Protein AF-A0A9D2SF29-F1 (afdb_monomer_lite)

Organism: NCBI:txid2838417

Sequence (124 aa):
MGKLKIRVALGVALGAALLVLAGLMDSLWDMGDFENLIFFLGIAALALGLLVFFGSRKRVWSGVAGHPENVTAQTAFAMQVAFEEERMLAKAGRRAAGYVNTGALPFLLAAVVCFAGFGVSLLL

Radius of gyration: 22.88 Å; chains: 1; bounding box: 39×28×66 Å

Secondary structure (DSSP, 8-state):
-HHHHHHHHHHHHHHHHHHHHHHHHHHHH--S-HHHHHHHHHHHHHHHHHHHHHHTS----------TT-HHHHHHHHHHHHHHHHHHHHHHHHHGGGS--TTSHHHHHHHHHHHHHHHHHTT-

pLDDT: mean 75.65, std 16.44, range [43.38, 94.56]

Structure (mmCIF, N/CA/C/O backbone):
data_AF-A0A9D2SF29-F1
#
_entry.id   AF-A0A9D2SF29-F1
#
loop_
_atom_site.group_PDB
_atom_site.id
_atom_site.type_symbol
_atom_site.label_atom_id
_atom_site.label_alt_id
_atom_site.label_comp_id
_atom_site.label_asym_id
_atom_site.label_entity_id
_atom_site.label_seq_id
_atom_site.pdbx_PDB_ins_code
_atom_site.Cartn_x
_atom_site.Cartn_y
_atom_site.Cartn_z
_atom_site.occupancy
_atom_site.B_iso_or_equiv
_atom_site.auth_seq_id
_atom_site.auth_comp_id
_atom_site.auth_asym_id
_atom_site.auth_atom_id
_atom_site.pdbx_PDB_model_num
ATOM 1 N N . MET A 1 1 ? -22.538 -3.397 0.190 1.00 54.47 1 MET A N 1
ATOM 2 C CA . MET A 1 1 ? -21.548 -3.945 -0.773 1.00 54.47 1 MET A CA 1
ATOM 3 C C . MET A 1 1 ? -20.795 -2.897 -1.611 1.00 54.47 1 MET A C 1
ATOM 5 O O . MET A 1 1 ? -19.643 -3.152 -1.931 1.00 54.47 1 MET A O 1
ATOM 9 N N . GLY A 1 2 ? -21.360 -1.725 -1.949 1.00 72.88 2 GLY A N 1
ATOM 10 C CA . GLY A 1 2 ? -20.696 -0.752 -2.848 1.00 72.88 2 GLY A CA 1
ATOM 11 C C . GLY A 1 2 ? -19.413 -0.083 -2.318 1.00 72.88 2 GLY A C 1
ATOM 12 O O . GLY A 1 2 ? -18.435 0.029 -3.047 1.00 72.88 2 GLY A O 1
ATOM 13 N N . LYS A 1 3 ? -19.365 0.295 -1.033 1.00 75.62 3 LYS A N 1
ATOM 14 C CA . LYS A 1 3 ? -18.221 1.035 -0.453 1.00 75.62 3 LYS A CA 1
ATOM 15 C C . LYS A 1 3 ? -16.906 0.242 -0.425 1.00 75.62 3 LYS A C 1
ATOM 17 O O . LYS A 1 3 ? -15.842 0.838 -0.532 1.00 75.62 3 LYS A O 1
ATOM 22 N N . LEU A 1 4 ? -16.974 -1.085 -0.292 1.00 79.12 4 LEU A N 1
ATOM 23 C CA . LEU A 1 4 ? -15.788 -1.946 -0.311 1.00 79.12 4 LEU A CA 1
ATOM 24 C C . LEU A 1 4 ? -15.191 -2.027 -1.722 1.00 79.12 4 LEU A C 1
ATOM 26 O O . LEU A 1 4 ? -13.997 -1.814 -1.880 1.00 79.12 4 LEU A O 1
ATOM 30 N N . LYS A 1 5 ? -16.033 -2.246 -2.743 1.00 84.50 5 LYS A N 1
ATOM 31 C CA . LYS A 1 5 ? -15.605 -2.302 -4.152 1.00 84.50 5 LYS A CA 1
ATOM 32 C C . LYS A 1 5 ? -14.895 -1.018 -4.586 1.00 84.50 5 LYS A C 1
ATOM 34 O O . LYS A 1 5 ? -13.845 -1.088 -5.207 1.00 84.50 5 LYS A O 1
ATOM 39 N N . ILE A 1 6 ? -15.428 0.139 -4.190 1.00 87.75 6 ILE A N 1
ATOM 40 C CA . ILE A 1 6 ? -14.817 1.445 -4.479 1.00 87.75 6 ILE A CA 1
ATOM 41 C C . ILE A 1 6 ? -13.433 1.561 -3.830 1.00 87.75 6 ILE A C 1
ATOM 43 O O . ILE A 1 6 ? -12.492 2.010 -4.469 1.00 87.75 6 ILE A O 1
ATOM 47 N N . ARG A 1 7 ? -13.276 1.121 -2.577 1.00 86.06 7 ARG A N 1
ATOM 48 C CA . ARG A 1 7 ? -11.982 1.174 -1.877 1.00 86.06 7 ARG A CA 1
ATOM 49 C C . ARG A 1 7 ? -10.947 0.226 -2.469 1.00 86.06 7 ARG A C 1
ATOM 51 O O . ARG A 1 7 ? -9.775 0.576 -2.506 1.00 86.06 7 ARG A O 1
ATOM 58 N N . VAL A 1 8 ? -11.385 -0.939 -2.944 1.00 87.56 8 VAL A N 1
ATOM 59 C CA . VAL A 1 8 ? -10.520 -1.867 -3.679 1.00 87.56 8 VAL A CA 1
ATOM 60 C C . VAL A 1 8 ? -10.069 -1.240 -4.996 1.00 87.56 8 VAL A C 1
ATOM 62 O O . VAL A 1 8 ? -8.874 -1.190 -5.254 1.00 87.56 8 VAL A O 1
ATOM 65 N N . ALA A 1 9 ? -10.999 -0.687 -5.781 1.00 90.06 9 ALA A N 1
ATOM 66 C CA . ALA A 1 9 ? -10.678 -0.013 -7.038 1.00 90.06 9 ALA A CA 1
ATOM 67 C C . ALA A 1 9 ? -9.716 1.168 -6.833 1.00 90.06 9 ALA A C 1
ATOM 69 O O . ALA A 1 9 ? -8.743 1.295 -7.567 1.00 90.06 9 ALA A O 1
ATOM 70 N N . LEU A 1 10 ? -9.940 1.982 -5.796 1.00 90.75 10 LEU A N 1
ATOM 71 C CA . LEU A 1 10 ? -9.035 3.072 -5.426 1.00 90.75 10 LEU A CA 1
ATOM 72 C C . LEU A 1 10 ? -7.646 2.563 -5.038 1.00 90.75 10 LEU A C 1
ATOM 74 O O . LEU A 1 10 ? -6.662 3.167 -5.438 1.00 90.75 10 LEU A O 1
ATOM 78 N N . GLY A 1 11 ? -7.552 1.463 -4.287 1.00 89.19 11 GLY A N 1
ATOM 79 C CA . GLY A 1 11 ? -6.261 0.886 -3.909 1.00 89.19 11 GLY A CA 1
ATOM 80 C C . GLY A 1 11 ? -5.466 0.372 -5.104 1.00 89.19 11 GLY A C 1
ATOM 81 O O . GLY A 1 11 ? -4.275 0.646 -5.212 1.00 89.19 11 GLY A O 1
ATOM 82 N N . VAL A 1 12 ? -6.138 -0.304 -6.038 1.00 91.19 12 VAL A N 1
ATOM 83 C CA . VAL A 1 12 ? -5.516 -0.770 -7.286 1.00 91.19 12 VAL A CA 1
ATOM 84 C C . VAL A 1 12 ? -5.089 0.409 -8.157 1.00 91.19 12 VAL A C 1
ATOM 86 O O . VAL A 1 12 ? -3.958 0.431 -8.630 1.00 91.19 12 VAL A O 1
ATOM 89 N N . ALA A 1 13 ? -5.954 1.413 -8.330 1.00 93.38 13 ALA A N 1
ATOM 90 C CA . ALA A 1 13 ? -5.632 2.609 -9.106 1.00 93.38 13 ALA A CA 1
ATOM 91 C C . ALA A 1 13 ? -4.451 3.383 -8.503 1.00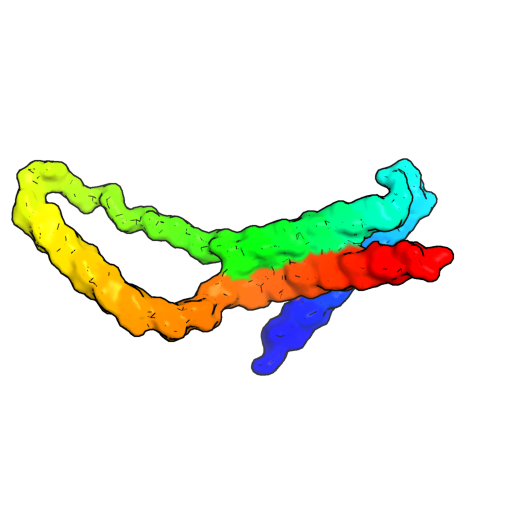 93.38 13 ALA A C 1
ATOM 93 O O . ALA A 1 13 ? -3.579 3.842 -9.235 1.00 93.38 13 ALA A O 1
ATOM 94 N N . LEU A 1 14 ? -4.393 3.489 -7.173 1.00 93.31 14 LEU A N 1
ATOM 95 C CA . LEU A 1 14 ? -3.292 4.141 -6.470 1.00 93.31 14 LEU A CA 1
ATOM 96 C C . LEU A 1 14 ? -1.987 3.352 -6.643 1.00 93.31 14 LEU A C 1
ATOM 98 O O . LEU A 1 14 ? -0.968 3.949 -6.966 1.00 93.31 14 LEU A O 1
ATOM 102 N N . GLY A 1 15 ? -2.019 2.022 -6.523 1.00 90.06 15 GLY A N 1
ATOM 103 C CA . GLY A 1 15 ? -0.857 1.171 -6.798 1.00 90.06 15 GLY A CA 1
ATOM 104 C C . GLY A 1 15 ? -0.357 1.272 -8.243 1.00 90.06 15 GLY A C 1
ATOM 105 O O . GLY A 1 15 ? 0.840 1.409 -8.475 1.00 90.06 15 GLY A O 1
ATOM 106 N N . ALA A 1 16 ? -1.267 1.284 -9.220 1.00 92.69 16 ALA A N 1
ATOM 107 C CA . ALA A 1 16 ? -0.917 1.481 -10.627 1.00 92.69 16 ALA A CA 1
ATOM 108 C C . ALA A 1 16 ? -0.290 2.862 -10.874 1.00 92.69 16 ALA A C 1
ATOM 110 O O . ALA A 1 16 ? 0.697 2.972 -11.595 1.00 92.69 16 ALA A O 1
ATOM 111 N N . ALA A 1 17 ? -0.819 3.911 -10.239 1.00 94.38 17 ALA A N 1
ATOM 112 C CA . ALA A 1 17 ? -0.239 5.247 -10.321 1.00 94.38 17 ALA A CA 1
ATOM 113 C C . ALA A 1 17 ? 1.182 5.296 -9.735 1.00 94.38 17 ALA A C 1
ATOM 115 O O . ALA A 1 17 ? 2.046 5.944 -10.316 1.00 94.38 17 ALA A O 1
ATOM 116 N N . LEU A 1 18 ? 1.446 4.584 -8.633 1.00 91.94 18 LEU A N 1
ATOM 117 C CA . LEU A 1 18 ? 2.788 4.482 -8.045 1.00 91.94 18 LEU A CA 1
ATOM 118 C C . LEU A 1 18 ? 3.774 3.757 -8.973 1.00 91.94 18 LEU A C 1
ATOM 120 O O . LEU A 1 18 ? 4.914 4.195 -9.090 1.00 91.94 18 LEU A O 1
ATOM 124 N N . LEU A 1 19 ? 3.334 2.707 -9.675 1.00 91.69 19 LEU A N 1
ATOM 125 C CA . LEU A 1 19 ? 4.150 2.019 -10.684 1.00 91.69 19 LEU A CA 1
ATOM 126 C C . LEU A 1 19 ? 4.513 2.940 -11.851 1.00 91.69 19 LEU A C 1
ATOM 128 O O . LEU A 1 19 ? 5.676 3.021 -12.236 1.00 91.69 19 LEU A O 1
ATOM 132 N N . VAL A 1 20 ? 3.530 3.671 -12.383 1.00 92.12 20 VAL A N 1
ATOM 133 C CA . VAL A 1 20 ? 3.766 4.652 -13.451 1.00 92.12 20 VAL A CA 1
ATOM 134 C C . VAL A 1 20 ? 4.720 5.742 -12.972 1.00 92.12 20 VAL A C 1
ATOM 136 O O . VAL A 1 20 ? 5.638 6.110 -13.695 1.00 92.12 20 VAL A O 1
ATOM 139 N N . LEU A 1 21 ? 4.540 6.233 -11.746 1.00 90.75 21 LEU A N 1
ATOM 140 C CA . LEU A 1 21 ? 5.393 7.268 -11.174 1.00 90.75 21 LEU A CA 1
ATOM 141 C C . LEU A 1 21 ? 6.838 6.784 -11.002 1.00 90.75 21 LEU A C 1
ATOM 143 O O . LEU A 1 21 ? 7.748 7.506 -11.388 1.00 90.75 21 LEU A O 1
ATOM 147 N N . ALA A 1 22 ? 7.052 5.560 -10.512 1.00 89.00 22 ALA A N 1
ATOM 148 C CA . ALA A 1 22 ? 8.387 4.966 -10.428 1.00 89.00 22 ALA A CA 1
ATOM 149 C C . ALA A 1 22 ? 9.044 4.842 -11.814 1.00 89.00 22 ALA A C 1
ATOM 151 O O . ALA A 1 22 ? 10.195 5.232 -11.975 1.00 89.00 22 ALA A O 1
ATOM 152 N N . GLY A 1 23 ? 8.299 4.397 -12.833 1.00 87.25 23 GLY A N 1
ATOM 153 C CA . GLY A 1 23 ? 8.807 4.311 -14.208 1.00 87.25 23 GLY A CA 1
ATOM 154 C C . GLY A 1 23 ? 9.129 5.675 -14.824 1.00 87.25 23 GLY A C 1
ATOM 155 O O . GLY A 1 23 ? 10.099 5.819 -15.564 1.00 87.25 23 GLY A O 1
ATOM 156 N N . LEU A 1 24 ? 8.350 6.709 -14.500 1.00 89.56 24 LEU A N 1
ATOM 157 C CA . LEU A 1 24 ? 8.640 8.081 -14.926 1.00 89.56 24 LEU A CA 1
ATOM 158 C C . LEU A 1 24 ? 9.867 8.654 -14.206 1.00 89.56 24 LEU A C 1
ATOM 160 O O . LEU A 1 24 ? 10.654 9.357 -14.827 1.00 89.56 24 LEU A O 1
ATOM 164 N N . MET A 1 25 ? 10.040 8.362 -12.917 1.00 87.75 25 MET A N 1
ATOM 165 C CA . MET A 1 25 ? 11.193 8.823 -12.136 1.00 87.75 25 MET A CA 1
ATOM 166 C C . MET A 1 25 ? 12.505 8.173 -12.583 1.00 87.75 25 MET A C 1
ATOM 168 O O . MET A 1 25 ? 13.526 8.856 -12.625 1.00 87.75 25 MET A O 1
ATOM 172 N N . ASP A 1 26 ? 12.450 6.898 -12.961 1.00 87.44 26 ASP A N 1
ATOM 173 C CA . ASP A 1 26 ? 13.555 6.160 -13.574 1.00 87.44 26 ASP A CA 1
ATOM 174 C C . ASP A 1 26 ? 13.899 6.741 -14.962 1.00 87.44 26 ASP A C 1
ATOM 176 O O . ASP A 1 26 ? 15.022 7.169 -15.207 1.00 87.44 26 ASP A O 1
ATOM 180 N N . SER A 1 27 ? 12.906 6.884 -15.849 1.00 83.56 27 SER A N 1
ATOM 181 C CA . SER A 1 27 ? 13.152 7.265 -17.253 1.00 83.56 27 SER A CA 1
ATOM 182 C C . SER A 1 27 ? 13.386 8.758 -17.522 1.00 83.56 27 SER A C 1
ATOM 184 O O . SER A 1 27 ? 14.143 9.097 -18.431 1.00 83.56 27 SER A O 1
ATOM 186 N N . LEU A 1 28 ? 12.718 9.667 -16.801 1.00 82.62 28 LEU A N 1
ATOM 187 C CA . LEU A 1 28 ? 12.766 11.113 -17.082 1.00 82.62 28 LEU A CA 1
ATOM 188 C C . LEU A 1 28 ? 13.663 11.890 -16.122 1.00 82.62 28 LEU A C 1
ATOM 190 O O . LEU A 1 28 ? 14.136 12.970 -16.480 1.00 82.62 28 LEU A O 1
ATOM 194 N N . TRP A 1 29 ? 13.846 11.388 -14.902 1.00 78.75 29 TRP A N 1
ATOM 195 C CA . TRP A 1 29 ? 14.528 12.124 -13.838 1.00 78.75 29 TRP A CA 1
ATOM 196 C C . TRP A 1 29 ? 15.807 11.464 -13.329 1.00 78.75 29 TRP A C 1
ATOM 198 O O . TRP A 1 29 ? 16.474 12.090 -12.506 1.00 78.75 29 TRP A O 1
ATOM 208 N N . ASP A 1 30 ? 16.161 10.269 -13.822 1.00 80.00 30 ASP A N 1
ATOM 209 C CA . ASP A 1 30 ? 17.385 9.541 -13.454 1.00 80.00 30 ASP A CA 1
ATOM 210 C C . ASP A 1 30 ? 17.571 9.470 -11.924 1.00 80.00 30 ASP A C 1
ATOM 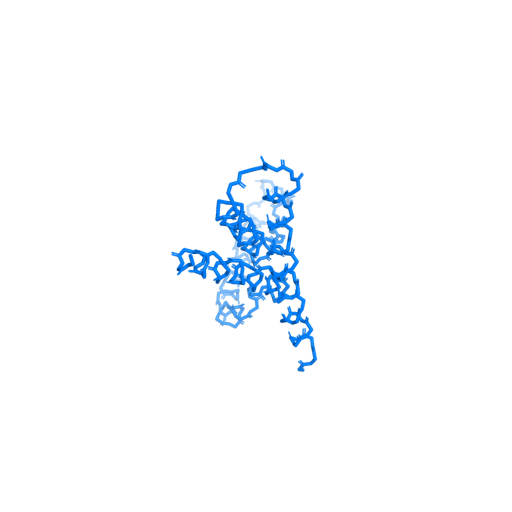212 O O . ASP A 1 30 ? 18.645 9.694 -11.366 1.00 80.00 30 ASP A O 1
ATOM 216 N N . MET A 1 31 ? 16.463 9.243 -11.205 1.00 75.94 31 MET A N 1
ATOM 217 C CA . MET A 1 31 ? 16.429 9.236 -9.734 1.00 75.94 31 MET A CA 1
ATOM 218 C C . MET A 1 31 ? 16.846 7.886 -9.125 1.00 75.94 31 MET A C 1
ATOM 220 O O . MET A 1 31 ? 16.639 7.662 -7.929 1.00 75.94 31 MET A O 1
ATOM 224 N N . GLY A 1 32 ? 17.452 7.011 -9.929 1.00 80.56 32 GLY A N 1
ATOM 225 C CA . GLY A 1 32 ? 17.868 5.656 -9.574 1.00 80.56 32 GLY A CA 1
ATOM 226 C C . GLY A 1 32 ? 16.979 4.577 -10.188 1.00 80.56 32 GLY A C 1
ATOM 227 O O . GLY A 1 32 ? 15.941 4.881 -10.770 1.00 80.56 32 GLY A O 1
ATOM 228 N N . ASP A 1 33 ? 17.393 3.320 -10.014 1.00 87.44 33 ASP A N 1
ATOM 229 C CA . ASP A 1 33 ? 16.745 2.174 -10.654 1.00 87.44 33 ASP A CA 1
ATOM 230 C C . ASP A 1 33 ? 15.269 2.042 -10.256 1.00 87.44 33 ASP A C 1
ATOM 232 O O . ASP A 1 33 ? 14.913 2.116 -9.068 1.00 87.44 33 ASP A O 1
ATOM 236 N N . PHE A 1 34 ? 14.426 1.739 -11.246 1.00 87.75 34 PHE A N 1
ATOM 237 C CA . PHE A 1 34 ? 13.004 1.435 -11.066 1.00 87.75 34 PHE A CA 1
ATOM 238 C C . PHE A 1 34 ? 12.727 0.515 -9.867 1.00 87.75 34 PHE A C 1
ATOM 240 O O . PHE A 1 34 ? 11.820 0.793 -9.082 1.00 87.75 34 PHE A O 1
ATOM 247 N N . GLU A 1 35 ? 13.520 -0.548 -9.699 1.00 90.62 35 GLU A N 1
ATOM 248 C CA . GLU A 1 35 ? 13.393 -1.521 -8.606 1.00 90.62 35 GLU A CA 1
ATOM 249 C C . GLU A 1 35 ? 13.478 -0.881 -7.224 1.00 90.62 35 GLU A C 1
ATOM 251 O O . GLU A 1 35 ? 12.617 -1.105 -6.368 1.00 90.62 35 GLU A O 1
ATOM 256 N N . ASN A 1 36 ? 14.493 -0.045 -7.018 1.00 89.31 36 ASN A N 1
ATOM 257 C CA . ASN A 1 36 ? 14.701 0.642 -5.754 1.00 89.31 36 ASN A CA 1
ATOM 258 C C . ASN A 1 36 ? 13.549 1.617 -5.495 1.00 89.31 36 ASN A C 1
ATOM 260 O O . ASN A 1 36 ? 12.967 1.628 -4.407 1.00 89.31 36 ASN A O 1
ATOM 264 N N . LEU A 1 37 ? 13.158 2.383 -6.515 1.00 89.81 37 LEU A N 1
ATOM 265 C CA . LEU A 1 37 ? 12.063 3.346 -6.426 1.00 89.81 37 LEU A CA 1
ATOM 266 C C . LEU A 1 37 ? 10.741 2.665 -6.054 1.00 89.81 37 LEU A C 1
ATOM 268 O O . LEU A 1 37 ? 10.098 3.060 -5.076 1.00 89.81 37 LEU A O 1
ATOM 272 N N . ILE A 1 38 ? 10.339 1.618 -6.777 1.00 92.44 38 ILE A N 1
ATOM 273 C CA . ILE A 1 38 ? 9.057 0.954 -6.528 1.00 92.44 38 ILE A CA 1
ATOM 274 C C . ILE A 1 38 ? 9.040 0.213 -5.186 1.00 92.44 38 ILE A C 1
ATOM 276 O O . ILE A 1 38 ? 8.005 0.187 -4.512 1.00 92.44 38 ILE A O 1
ATOM 280 N N . PHE A 1 39 ? 10.183 -0.322 -4.750 1.00 91.31 39 PHE A N 1
ATOM 281 C CA . PHE A 1 39 ? 10.326 -0.950 -3.441 1.00 91.31 39 PHE A CA 1
ATOM 282 C C . PHE A 1 39 ? 10.105 0.059 -2.307 1.00 91.31 39 PHE A C 1
ATOM 284 O O . PHE A 1 39 ? 9.281 -0.177 -1.415 1.00 91.31 39 PHE A O 1
ATOM 291 N N . PHE A 1 40 ? 10.758 1.226 -2.367 1.00 91.94 40 PHE A N 1
ATOM 292 C CA . PHE A 1 40 ? 10.572 2.280 -1.366 1.00 91.94 40 PHE A CA 1
ATOM 293 C C . PHE A 1 40 ? 9.156 2.868 -1.392 1.00 91.94 40 PHE A C 1
ATOM 295 O O . PHE A 1 40 ? 8.570 3.084 -0.326 1.00 91.94 40 PHE A O 1
ATOM 302 N N . LEU A 1 41 ? 8.561 3.060 -2.575 1.00 92.00 41 LEU A N 1
ATOM 303 C CA . LEU A 1 41 ? 7.159 3.476 -2.704 1.00 92.00 41 LEU A CA 1
ATOM 304 C C . LEU A 1 41 ? 6.204 2.439 -2.088 1.00 92.00 41 LEU A C 1
ATOM 306 O O . LEU A 1 41 ? 5.246 2.812 -1.406 1.00 92.00 41 LEU A O 1
ATOM 310 N N . GLY A 1 42 ? 6.475 1.146 -2.278 1.00 90.75 42 GLY A N 1
ATOM 311 C CA . GLY A 1 42 ? 5.724 0.050 -1.663 1.00 90.75 42 GLY A CA 1
ATOM 312 C C . GLY A 1 42 ? 5.793 0.072 -0.135 1.00 90.75 42 GLY A C 1
ATOM 313 O O . GLY A 1 42 ? 4.758 -0.010 0.533 1.00 90.75 42 GLY A O 1
ATOM 314 N N . ILE A 1 43 ? 6.988 0.272 0.432 1.00 92.75 43 ILE A N 1
ATOM 315 C CA . ILE A 1 43 ? 7.182 0.429 1.884 1.00 92.75 43 ILE A CA 1
ATOM 316 C C . ILE A 1 43 ? 6.434 1.657 2.409 1.00 92.75 43 ILE A C 1
ATOM 318 O O . ILE A 1 43 ? 5.751 1.564 3.431 1.00 92.75 43 ILE A O 1
ATOM 322 N N . ALA A 1 44 ? 6.515 2.796 1.719 1.00 91.94 44 ALA A N 1
ATOM 323 C CA . ALA A 1 44 ? 5.824 4.018 2.123 1.00 91.94 44 ALA A CA 1
ATOM 324 C C . ALA A 1 44 ? 4.295 3.833 2.126 1.00 91.94 44 ALA A C 1
ATOM 326 O O . ALA A 1 44 ? 3.625 4.202 3.095 1.00 91.94 44 ALA A O 1
ATOM 327 N N . ALA A 1 45 ? 3.740 3.198 1.088 1.00 91.31 45 ALA A N 1
ATOM 328 C CA . ALA A 1 45 ? 2.317 2.872 1.011 1.00 91.31 45 ALA A CA 1
ATOM 329 C C . ALA A 1 45 ? 1.885 1.910 2.132 1.00 91.31 45 ALA A C 1
ATOM 331 O O . ALA A 1 45 ? 0.831 2.105 2.745 1.00 91.31 45 ALA A O 1
ATOM 332 N N . LEU A 1 46 ? 2.719 0.917 2.457 1.00 92.50 46 LEU A N 1
ATOM 333 C CA . LEU A 1 46 ? 2.475 -0.018 3.554 1.00 92.50 46 LEU A CA 1
ATOM 334 C C . LEU A 1 46 ? 2.494 0.696 4.911 1.00 92.50 46 LEU A C 1
ATOM 336 O O . LEU A 1 46 ? 1.568 0.524 5.702 1.00 92.50 46 LEU A O 1
ATOM 340 N N . ALA A 1 47 ? 3.492 1.542 5.161 1.00 91.38 47 ALA A N 1
ATOM 341 C CA . ALA A 1 47 ? 3.606 2.320 6.391 1.00 91.38 47 ALA A CA 1
ATOM 342 C C . ALA A 1 47 ? 2.404 3.258 6.584 1.00 91.38 47 ALA A C 1
ATOM 344 O O . ALA A 1 47 ? 1.819 3.287 7.667 1.00 91.38 47 ALA A O 1
ATOM 345 N N . LEU A 1 48 ? 1.976 3.963 5.530 1.00 88.38 48 LEU A N 1
ATOM 346 C CA . LEU A 1 48 ? 0.765 4.791 5.554 1.00 88.38 48 LEU A CA 1
ATOM 347 C C . LEU A 1 48 ? -0.491 3.953 5.808 1.00 88.38 48 LEU A C 1
ATOM 349 O O . LEU A 1 48 ? -1.331 4.334 6.624 1.00 88.38 48 LEU A O 1
ATOM 353 N N . GLY A 1 49 ? -0.607 2.794 5.159 1.00 87.19 49 GLY A N 1
ATOM 354 C CA . GLY A 1 49 ? -1.699 1.854 5.386 1.00 87.19 49 GLY A CA 1
ATOM 355 C C . GLY A 1 49 ? -1.778 1.418 6.844 1.00 87.19 49 GLY A C 1
ATOM 356 O O . GLY A 1 49 ? -2.840 1.534 7.453 1.00 87.19 49 GLY A O 1
ATOM 357 N N . LEU A 1 50 ? -0.657 1.005 7.436 1.00 86.62 50 LEU A N 1
ATOM 358 C CA . LEU A 1 50 ? -0.578 0.624 8.847 1.00 86.62 50 LEU A CA 1
ATOM 359 C C . LEU A 1 50 ? -0.868 1.808 9.779 1.00 86.62 50 LEU A C 1
ATOM 361 O O . LEU A 1 50 ? -1.601 1.657 10.757 1.00 86.62 50 LEU A O 1
ATOM 365 N N . LEU A 1 51 ? -0.378 3.006 9.463 1.00 85.81 51 LEU A N 1
ATOM 366 C CA . LEU A 1 51 ? -0.645 4.207 10.254 1.00 85.81 51 LEU A CA 1
ATOM 367 C C . LEU A 1 51 ? -2.135 4.560 10.243 1.00 85.81 51 LEU A C 1
ATOM 369 O O . LEU A 1 51 ? -2.696 4.865 11.288 1.00 85.81 51 LEU A O 1
ATOM 373 N N . VAL A 1 52 ? -2.822 4.449 9.106 1.00 83.81 52 VAL A N 1
ATOM 374 C CA . VAL A 1 52 ? -4.281 4.656 9.023 1.00 83.81 52 VAL A CA 1
ATOM 375 C C . VAL A 1 52 ? -5.049 3.516 9.701 1.00 83.81 52 VAL A C 1
ATOM 377 O O . VAL A 1 52 ? -6.108 3.748 10.303 1.00 83.81 52 VAL A O 1
ATOM 380 N N . PHE A 1 53 ? -4.511 2.296 9.630 1.00 81.00 53 PHE A N 1
ATOM 381 C CA . PHE A 1 53 ? -5.074 1.103 10.256 1.00 81.00 53 PHE A CA 1
ATOM 382 C C . PHE A 1 53 ? -5.093 1.235 11.783 1.00 81.00 53 PHE A C 1
ATOM 384 O O . PHE A 1 53 ? -6.126 0.976 12.397 1.00 81.00 53 PHE A O 1
ATOM 391 N N . PHE A 1 54 ? -4.004 1.727 12.385 1.00 75.06 54 PHE A N 1
ATOM 392 C CA . PHE A 1 54 ? -3.849 1.838 13.842 1.00 75.06 54 PHE A CA 1
ATOM 393 C C . PHE A 1 54 ? -4.102 3.247 14.416 1.00 75.06 54 PHE A C 1
ATOM 395 O O . PHE A 1 54 ? -4.498 3.381 15.573 1.00 75.06 54 PHE A O 1
ATOM 402 N N . GLY A 1 55 ? -3.917 4.309 13.631 1.00 64.69 55 GLY A N 1
ATOM 403 C CA . GLY A 1 55 ? -3.907 5.711 14.080 1.00 64.69 55 GLY A CA 1
ATOM 404 C C . GLY A 1 55 ? -5.278 6.371 14.238 1.00 64.69 55 GLY A C 1
ATOM 405 O O . GLY A 1 55 ? -5.382 7.473 14.766 1.00 64.69 55 GLY A O 1
ATOM 406 N N . SER A 1 56 ? -6.361 5.704 13.835 1.00 55.97 56 SER A N 1
ATOM 407 C CA . SER A 1 56 ? -7.726 6.249 13.945 1.00 55.97 56 SER A CA 1
ATOM 408 C C . SER A 1 56 ? -8.320 6.202 15.362 1.00 55.97 56 SER A C 1
ATOM 410 O O . SER A 1 56 ? -9.430 6.692 15.586 1.00 55.97 56 SER A O 1
ATOM 412 N N . ARG A 1 57 ? -7.586 5.693 16.361 1.00 54.06 57 ARG A N 1
ATOM 413 C CA . ARG A 1 57 ? -7.964 5.844 17.770 1.00 54.06 57 ARG A CA 1
ATOM 414 C C . ARG A 1 57 ? -7.334 7.100 18.358 1.00 54.06 57 ARG A C 1
ATOM 416 O O . ARG A 1 57 ? -6.193 7.079 18.809 1.00 54.06 57 ARG A O 1
ATOM 423 N N . LYS A 1 58 ? -8.138 8.168 18.441 1.00 50.72 58 LYS A N 1
ATOM 424 C CA . LYS A 1 58 ?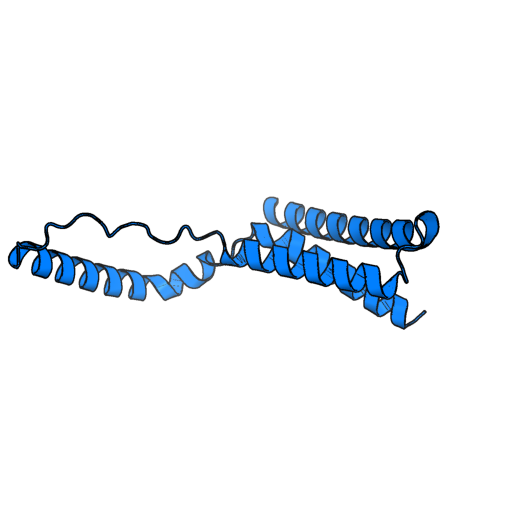 -7.969 9.223 19.450 1.00 50.72 58 LYS A CA 1
ATOM 425 C C . LYS A 1 58 ? -7.655 8.544 20.787 1.00 50.72 58 LYS A C 1
ATOM 427 O O . LYS A 1 58 ? -8.516 7.855 21.337 1.00 50.72 58 LYS A O 1
ATOM 432 N N . ARG A 1 59 ? -6.416 8.685 21.272 1.00 49.25 59 ARG A N 1
ATOM 433 C CA . ARG A 1 59 ? -6.060 8.318 22.644 1.00 49.25 59 ARG A CA 1
ATOM 434 C C . ARG A 1 59 ? -7.059 9.011 23.563 1.00 49.25 59 ARG A C 1
ATOM 436 O O . ARG A 1 59 ? -7.307 10.206 23.432 1.00 49.25 59 ARG A O 1
ATOM 443 N N . VAL A 1 60 ? -7.669 8.212 24.425 1.00 49.16 60 VAL A N 1
ATOM 444 C CA . VAL A 1 60 ? -8.605 8.628 25.461 1.00 49.16 60 VAL A CA 1
ATOM 445 C C . VAL A 1 60 ? -7.929 9.717 26.296 1.00 49.16 60 VAL A C 1
ATOM 447 O O . VAL A 1 60 ? -7.002 9.446 27.047 1.00 49.16 60 VAL A O 1
ATOM 450 N N . TRP A 1 61 ? -8.365 10.961 26.110 1.00 43.38 61 TRP A N 1
ATOM 451 C CA . TRP A 1 61 ? -7.982 12.123 26.917 1.00 43.38 61 TRP A CA 1
ATOM 452 C C . TRP A 1 61 ? -9.045 12.359 28.004 1.00 43.38 61 TRP A C 1
ATOM 454 O O . TRP A 1 61 ? -9.417 13.489 28.295 1.00 43.38 61 TRP A O 1
ATOM 464 N N . SER A 1 62 ? -9.619 11.281 28.553 1.00 46.31 62 SER A N 1
ATOM 465 C CA . SER A 1 62 ? -10.534 11.348 29.694 1.00 46.31 62 SER A CA 1
ATOM 466 C C . SER A 1 62 ? -9.773 10.906 30.936 1.00 46.31 62 SER A C 1
ATOM 468 O O . SER A 1 62 ? -9.564 9.714 31.144 1.00 46.31 62 SER A O 1
ATOM 470 N N . GLY A 1 63 ? -9.310 11.863 31.733 1.00 48.12 63 GLY A N 1
ATOM 471 C CA . GLY A 1 63 ? -8.656 11.527 32.997 1.00 48.12 63 GLY A CA 1
ATOM 472 C C . GLY A 1 63 ? -8.024 12.677 33.772 1.00 48.12 63 GLY A C 1
ATOM 473 O O . GLY A 1 63 ? -7.571 12.445 34.883 1.00 48.12 63 GLY A O 1
ATOM 474 N N . VAL A 1 64 ? -7.991 13.909 33.254 1.00 45.53 64 VAL A N 1
ATOM 475 C CA . VAL A 1 64 ? -7.394 15.045 33.982 1.00 45.53 64 VAL A CA 1
ATOM 476 C C . VAL A 1 64 ? -8.487 15.992 34.469 1.00 45.53 64 VAL A C 1
ATOM 478 O O . VAL A 1 64 ? -8.637 17.093 33.957 1.00 45.53 64 VAL A O 1
ATOM 481 N N . ALA A 1 65 ? -9.292 15.536 35.429 1.00 49.81 65 ALA A N 1
ATOM 482 C CA . ALA A 1 65 ? -10.063 16.412 36.316 1.00 49.81 65 ALA A CA 1
ATOM 483 C C . ALA A 1 65 ? -10.618 15.602 37.499 1.00 49.81 65 ALA A C 1
ATOM 485 O O . ALA A 1 65 ? -11.748 15.125 37.465 1.00 49.81 65 ALA A O 1
ATOM 486 N N . GLY A 1 66 ? -9.826 15.444 38.557 1.00 46.53 66 GLY A N 1
ATOM 487 C CA . GLY A 1 66 ? -10.295 14.895 39.827 1.00 46.53 66 GLY A CA 1
ATOM 488 C C . GLY A 1 66 ? -9.438 15.441 40.958 1.00 46.53 66 GLY A C 1
ATOM 489 O O . GLY A 1 66 ? -8.249 15.151 41.017 1.00 46.53 66 GLY A O 1
ATOM 490 N N . HIS A 1 67 ? -10.023 16.286 41.802 1.00 49.47 67 HIS A N 1
ATOM 491 C CA . HIS A 1 67 ? -9.357 16.962 42.917 1.00 49.47 67 HIS A CA 1
ATOM 492 C C . HIS A 1 67 ? -8.572 15.944 43.786 1.00 49.47 67 HIS A C 1
ATOM 494 O O . HIS A 1 67 ? -9.180 14.987 44.274 1.00 49.47 67 HIS A O 1
ATOM 500 N N . PRO A 1 68 ? -7.252 16.116 44.000 1.00 57.34 68 PRO A N 1
ATOM 501 C CA . PRO A 1 68 ? -6.371 15.083 44.569 1.00 57.34 68 PRO A CA 1
ATOM 502 C C . PRO A 1 68 ? -6.603 14.758 46.055 1.00 57.34 68 PRO A C 1
ATOM 504 O O . PRO A 1 68 ? -6.015 13.810 46.563 1.00 57.34 68 PRO A O 1
ATOM 507 N N . GLU A 1 69 ? -7.467 15.498 46.751 1.00 60.31 69 GLU A N 1
ATOM 508 C CA . GLU A 1 69 ? -7.628 15.392 48.211 1.00 60.31 69 GLU A CA 1
ATOM 509 C C . GLU A 1 69 ? -8.884 14.629 48.660 1.00 60.31 69 GLU A C 1
ATOM 511 O O . GLU A 1 69 ? -9.063 14.375 49.849 1.00 60.31 69 GLU A O 1
ATOM 516 N N . ASN A 1 70 ? -9.769 14.236 47.737 1.00 61.78 70 ASN A N 1
ATOM 517 C CA . ASN A 1 70 ? -11.036 13.605 48.105 1.00 61.78 70 ASN A CA 1
ATOM 518 C C . ASN A 1 70 ? -10.996 12.073 47.938 1.00 61.78 70 ASN A C 1
ATOM 520 O O . ASN A 1 70 ? -11.261 11.539 46.860 1.00 61.78 70 ASN A O 1
ATOM 524 N N . VAL A 1 71 ? -10.678 11.363 49.025 1.00 57.19 71 VAL A N 1
ATOM 525 C CA . VAL A 1 71 ? -10.511 9.893 49.073 1.00 57.19 71 VAL A CA 1
ATOM 526 C C . VAL A 1 71 ? -11.793 9.136 48.688 1.00 57.19 71 VAL A C 1
ATOM 528 O O . VAL A 1 71 ? -11.732 8.093 48.034 1.00 57.19 71 VAL A O 1
ATOM 531 N N . THR A 1 72 ? -12.975 9.662 49.020 1.00 60.09 72 THR A N 1
ATOM 532 C CA . THR A 1 72 ? -14.259 9.052 48.623 1.00 60.09 72 THR A CA 1
ATOM 533 C C . THR A 1 72 ? -14.552 9.247 47.138 1.00 60.09 72 THR A C 1
ATOM 535 O O . THR A 1 72 ? -15.081 8.344 46.495 1.00 60.09 72 THR A O 1
ATOM 538 N N . ALA A 1 73 ? -14.140 10.376 46.555 1.00 57.94 73 ALA A N 1
ATOM 539 C CA . ALA A 1 73 ? -14.212 10.568 45.110 1.00 57.94 73 ALA A CA 1
ATOM 540 C C . ALA A 1 73 ? -13.235 9.633 44.384 1.00 57.94 73 ALA A C 1
ATOM 542 O O . ALA A 1 73 ? -13.625 8.997 43.413 1.00 57.94 73 ALA A O 1
ATOM 543 N N . GLN A 1 74 ? -12.002 9.475 44.874 1.00 59.19 74 GLN A N 1
ATOM 544 C CA . GLN A 1 74 ? -11.013 8.575 44.263 1.00 59.19 74 GLN A CA 1
ATOM 545 C C . GLN A 1 74 ? -11.442 7.109 44.304 1.00 59.19 74 GLN A C 1
ATOM 547 O O . GLN A 1 74 ? -11.282 6.403 43.315 1.00 59.19 74 GLN A O 1
ATOM 552 N N . THR A 1 75 ? -12.028 6.654 45.412 1.00 61.19 75 THR A N 1
ATOM 553 C CA . THR A 1 75 ? -12.541 5.280 45.534 1.00 61.19 75 THR A CA 1
ATOM 554 C C . THR A 1 75 ? -13.787 5.057 44.677 1.00 61.19 75 THR A C 1
ATOM 556 O O . THR A 1 75 ? -13.882 4.028 44.010 1.00 61.19 75 THR A O 1
ATOM 559 N N . ALA A 1 76 ? -14.700 6.031 44.600 1.00 63.12 76 ALA A N 1
ATOM 560 C CA . ALA A 1 76 ? -15.843 5.971 43.688 1.00 63.12 76 ALA A CA 1
ATOM 561 C C . ALA A 1 76 ? -15.407 5.978 42.213 1.00 63.12 76 ALA A C 1
ATOM 563 O O . ALA A 1 76 ? -15.927 5.192 41.423 1.00 63.12 76 ALA A O 1
ATOM 564 N N . PHE A 1 77 ? -14.415 6.796 41.845 1.00 61.59 77 PHE A N 1
ATOM 565 C CA . PHE A 1 77 ? -13.826 6.793 40.506 1.00 61.59 77 PHE A CA 1
ATOM 566 C C . PHE A 1 77 ? -13.084 5.489 40.214 1.00 61.59 77 PHE A C 1
ATOM 568 O O . PHE A 1 77 ? -13.265 4.936 39.138 1.00 61.59 77 PHE A O 1
ATOM 575 N N . ALA A 1 78 ? -12.313 4.945 41.157 1.00 62.16 78 ALA A N 1
ATOM 576 C CA . ALA A 1 78 ? -11.623 3.668 40.980 1.00 62.16 78 ALA A CA 1
ATOM 577 C C . ALA A 1 78 ? -12.613 2.514 40.762 1.00 62.16 78 ALA A C 1
ATOM 579 O O . ALA A 1 78 ? -12.409 1.685 39.881 1.00 62.16 78 ALA A O 1
ATOM 580 N N . MET A 1 79 ? -13.726 2.501 41.501 1.00 65.00 79 MET A N 1
ATOM 581 C CA . MET A 1 79 ? -14.799 1.516 41.326 1.00 65.00 79 MET A CA 1
ATOM 582 C C . MET A 1 79 ? -15.546 1.704 39.998 1.00 65.00 79 MET A C 1
ATOM 584 O O . MET A 1 79 ? -15.883 0.721 39.342 1.00 65.00 79 MET A O 1
ATOM 588 N N . GLN A 1 80 ? -15.777 2.949 39.566 1.00 67.56 80 GLN A N 1
ATOM 589 C CA . GLN A 1 80 ? -16.364 3.239 38.253 1.00 67.56 80 GLN A CA 1
ATOM 590 C C . GLN A 1 80 ? -15.439 2.813 37.112 1.00 67.56 80 GLN A C 1
ATOM 592 O O . GLN A 1 80 ? -15.906 2.197 36.158 1.00 67.56 80 GLN A O 1
ATOM 597 N N . VAL A 1 81 ? -14.137 3.083 37.227 1.00 66.38 81 VAL A N 1
ATOM 598 C CA . VAL A 1 81 ? -13.128 2.668 36.248 1.00 66.38 81 VAL A CA 1
ATOM 599 C C . VAL A 1 81 ? -13.035 1.147 36.200 1.00 66.38 81 VAL A C 1
ATOM 601 O O . VAL A 1 81 ? -13.114 0.599 35.110 1.00 66.38 81 VAL A O 1
ATOM 604 N N . ALA A 1 82 ? -12.981 0.454 37.340 1.00 66.50 82 ALA A N 1
ATOM 605 C CA . ALA A 1 82 ? -12.943 -1.010 37.381 1.00 66.50 82 ALA A CA 1
ATOM 606 C C . ALA A 1 82 ? -14.198 -1.645 36.750 1.00 66.50 82 ALA A C 1
ATOM 608 O O . ALA A 1 82 ? -14.099 -2.565 35.939 1.00 66.50 82 ALA A O 1
ATOM 609 N N . PHE A 1 83 ? -15.386 -1.108 37.046 1.00 67.31 83 PHE A N 1
ATOM 610 C CA . PHE A 1 83 ? -16.638 -1.574 36.446 1.00 67.31 83 PHE A CA 1
ATOM 611 C C . PHE A 1 83 ? -16.710 -1.284 34.939 1.00 67.31 83 PHE A C 1
ATOM 613 O O . PHE A 1 83 ? -17.189 -2.108 34.152 1.00 67.31 83 PHE A O 1
ATOM 620 N N . GLU A 1 84 ? -16.232 -0.117 34.503 1.00 67.12 84 GLU A N 1
ATOM 621 C CA . GLU A 1 84 ? -16.124 0.192 33.081 1.00 67.12 84 GLU A CA 1
ATOM 622 C C . GLU A 1 84 ? -15.082 -0.689 32.392 1.00 67.12 84 GLU A C 1
ATOM 624 O O . GLU A 1 84 ? -15.362 -1.174 31.300 1.00 67.12 84 GLU A O 1
ATOM 629 N N . GLU A 1 85 ? -13.942 -0.980 33.010 1.00 63.00 85 GLU A N 1
ATOM 630 C CA . GLU A 1 85 ? -12.911 -1.873 32.476 1.00 63.00 85 GLU A CA 1
ATOM 631 C C . GLU A 1 85 ? -13.435 -3.297 32.287 1.00 63.00 85 GLU A C 1
ATOM 633 O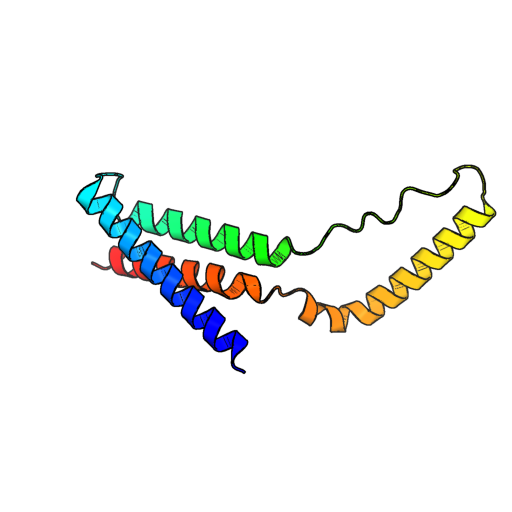 O . GLU A 1 85 ? -13.309 -3.842 31.187 1.00 63.00 85 GLU A O 1
ATOM 638 N N . GLU A 1 86 ? -1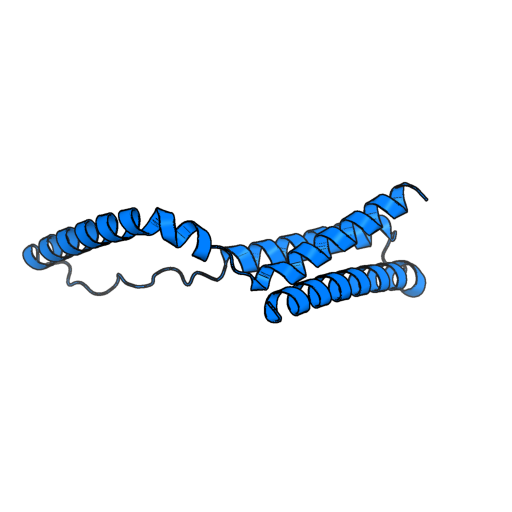4.124 -3.870 33.277 1.00 60.53 86 GLU A N 1
ATOM 639 C CA . GLU A 1 86 ? -14.765 -5.186 33.153 1.00 60.53 86 GLU A CA 1
ATOM 640 C C . GLU A 1 86 ? -15.828 -5.199 32.045 1.00 60.53 86 GLU A C 1
ATOM 642 O O . GLU A 1 86 ? -15.887 -6.114 31.214 1.00 60.53 86 GLU A O 1
ATOM 647 N N . ARG A 1 87 ? -16.632 -4.134 31.942 1.00 61.59 87 ARG A N 1
ATOM 648 C CA . ARG A 1 87 ? -17.649 -3.988 30.889 1.00 61.59 87 ARG A CA 1
ATOM 649 C C . ARG A 1 87 ? -17.031 -3.777 29.503 1.00 61.59 87 ARG A C 1
ATOM 651 O O . ARG A 1 87 ? -17.609 -4.197 28.493 1.00 61.59 87 ARG A O 1
ATOM 658 N N . MET A 1 88 ? -15.879 -3.116 29.425 1.00 57.84 88 MET A N 1
ATOM 659 C CA . MET A 1 88 ? -15.124 -2.884 28.193 1.00 57.84 88 MET A CA 1
ATOM 660 C C . MET A 1 88 ? -14.399 -4.158 27.746 1.00 57.84 88 MET A C 1
ATOM 662 O O . MET A 1 88 ? -14.392 -4.430 26.544 1.00 57.84 88 MET A O 1
ATOM 666 N N . LEU A 1 89 ? -13.878 -4.963 28.678 1.00 57.38 89 LEU A N 1
ATOM 667 C CA . LEU A 1 89 ? -13.281 -6.283 28.441 1.00 57.38 89 LEU A CA 1
ATOM 668 C C . LEU A 1 89 ? -14.329 -7.291 27.954 1.00 57.38 89 LEU A C 1
ATOM 670 O O . LEU A 1 89 ? -14.127 -7.934 26.925 1.00 57.38 89 LEU A O 1
ATOM 674 N N . ALA A 1 90 ? -15.509 -7.332 28.577 1.00 59.59 90 ALA A N 1
ATOM 675 C CA . ALA A 1 90 ? -16.629 -8.156 28.112 1.00 59.59 90 ALA A CA 1
ATOM 676 C C . ALA A 1 90 ? -17.115 -7.763 26.699 1.00 59.59 90 ALA A C 1
ATOM 678 O O . ALA A 1 90 ? -17.595 -8.597 25.929 1.00 59.59 90 ALA A O 1
ATOM 679 N N . LYS A 1 91 ? -16.956 -6.489 26.310 1.00 54.25 91 LYS A N 1
ATOM 680 C CA . LYS A 1 91 ? -17.235 -5.995 24.947 1.00 54.25 91 LYS A CA 1
ATOM 681 C C . LYS A 1 91 ? -16.040 -6.096 23.991 1.00 54.25 91 LYS A C 1
ATOM 683 O O . LYS A 1 91 ? -16.232 -5.893 22.787 1.00 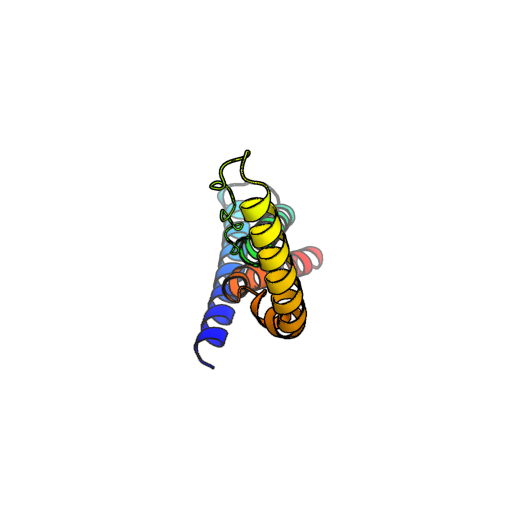54.25 91 LYS A O 1
ATOM 688 N N . ALA A 1 92 ? -14.835 -6.410 24.468 1.00 50.91 92 ALA A N 1
ATOM 689 C CA . ALA A 1 92 ? -13.613 -6.427 23.663 1.00 50.91 92 ALA A CA 1
ATOM 690 C C . ALA A 1 92 ? -13.658 -7.501 22.565 1.00 50.91 92 ALA A C 1
ATOM 692 O O . ALA A 1 92 ? -13.259 -7.223 21.434 1.00 50.91 92 ALA A O 1
ATOM 693 N N . GLY A 1 93 ? -14.273 -8.659 22.842 1.00 50.28 93 GLY A N 1
ATOM 694 C CA . GLY A 1 93 ? -14.473 -9.727 21.853 1.00 50.28 93 GLY A CA 1
ATOM 695 C C . GLY A 1 93 ? -15.309 -9.302 20.635 1.00 50.28 93 GLY A C 1
ATOM 696 O O . GLY A 1 93 ? -15.022 -9.716 19.517 1.00 50.28 93 GLY A O 1
ATOM 697 N N . ARG A 1 94 ? -16.292 -8.402 20.809 1.00 48.34 94 ARG A N 1
ATOM 698 C CA . ARG A 1 94 ? -17.061 -7.806 19.691 1.00 48.34 94 ARG A CA 1
ATOM 699 C C . ARG A 1 94 ? -16.394 -6.567 19.102 1.00 48.34 94 ARG A C 1
ATOM 701 O O . ARG A 1 94 ? -16.590 -6.265 17.928 1.00 48.34 94 ARG A O 1
ATOM 708 N N . ARG A 1 95 ? -15.602 -5.841 19.895 1.00 49.47 95 ARG A N 1
ATOM 709 C CA . ARG A 1 95 ? -14.845 -4.687 19.406 1.00 49.47 95 ARG A CA 1
ATOM 710 C C . ARG A 1 95 ? -13.684 -5.084 18.514 1.00 49.47 95 ARG A C 1
ATOM 712 O O . ARG A 1 95 ? -13.381 -4.256 17.671 1.00 49.47 95 ARG A O 1
ATOM 719 N N . ALA A 1 96 ? -13.111 -6.292 18.631 1.00 48.66 96 ALA A N 1
ATOM 720 C CA . ALA A 1 96 ? -12.050 -6.829 17.760 1.00 48.66 96 ALA A CA 1
ATOM 721 C C . ALA A 1 96 ? -12.328 -6.579 16.258 1.00 48.66 96 ALA A C 1
ATOM 723 O O . ALA A 1 96 ? -11.470 -6.075 15.537 1.00 48.66 96 ALA A O 1
ATOM 724 N N . ALA A 1 97 ? -13.574 -6.791 15.817 1.00 46.91 97 ALA A N 1
ATOM 725 C CA . ALA A 1 97 ? -14.023 -6.532 14.444 1.00 46.91 97 ALA A CA 1
ATOM 726 C C . ALA A 1 97 ? -14.183 -5.033 14.090 1.00 46.91 97 ALA A C 1
ATOM 728 O O . ALA A 1 97 ? -14.211 -4.666 12.919 1.00 46.91 97 ALA A O 1
ATOM 729 N N . GLY A 1 98 ? -14.274 -4.154 15.090 1.00 47.34 98 GLY A N 1
ATOM 730 C CA . GLY A 1 98 ? -14.343 -2.694 14.959 1.00 47.34 98 GLY A CA 1
ATOM 731 C C . GLY A 1 98 ? -13.001 -1.960 15.107 1.00 47.34 98 GLY A C 1
ATOM 732 O O . GLY A 1 98 ? -12.997 -0.734 15.048 1.00 47.34 98 GLY A O 1
ATOM 733 N N . TYR A 1 99 ? -11.876 -2.665 15.307 1.00 53.50 99 TYR A N 1
ATOM 734 C CA . TYR A 1 99 ? -10.523 -2.067 15.312 1.00 53.50 99 TYR A CA 1
ATOM 735 C C . TYR A 1 99 ? -9.951 -1.858 13.906 1.00 53.50 99 TYR A C 1
ATOM 737 O O . TYR A 1 99 ? -8.946 -1.174 13.747 1.00 53.50 99 TYR A O 1
ATOM 745 N N . VAL A 1 100 ? -10.576 -2.444 12.885 1.00 59.81 100 VAL A N 1
ATOM 746 C CA . VAL A 1 100 ? -10.078 -2.419 11.511 1.00 59.81 100 VAL A CA 1
ATOM 747 C C . VAL A 1 100 ? -10.614 -1.172 10.815 1.00 59.81 100 VAL A C 1
ATOM 749 O O . VAL A 1 100 ? -11.764 -1.136 10.362 1.00 59.81 100 VAL A O 1
ATOM 752 N N . ASN A 1 101 ? -9.785 -0.131 10.699 1.00 71.31 101 ASN A N 1
ATOM 753 C CA . ASN A 1 101 ? -10.128 1.006 9.857 1.00 71.31 101 ASN A CA 1
ATOM 754 C C . ASN A 1 101 ? -10.088 0.573 8.390 1.00 71.31 101 ASN A C 1
ATOM 756 O O . ASN A 1 101 ? -9.051 0.552 7.734 1.00 71.31 101 ASN A O 1
ATOM 760 N N . THR A 1 102 ? -11.260 0.260 7.852 1.00 71.88 102 THR A N 1
ATOM 761 C CA . THR A 1 102 ? -11.450 -0.111 6.444 1.00 71.88 102 THR A CA 1
ATOM 762 C C . THR A 1 102 ? -11.064 1.008 5.459 1.00 71.88 102 THR A C 1
ATOM 764 O O . THR A 1 102 ? -11.084 0.774 4.252 1.00 71.88 102 THR A O 1
ATOM 767 N N . GLY A 1 103 ? -10.726 2.214 5.938 1.00 76.69 103 GLY A N 1
ATOM 768 C CA . GLY A 1 103 ? -10.076 3.278 5.167 1.00 76.69 103 GLY A CA 1
ATOM 769 C C . GLY A 1 103 ? -8.579 3.060 4.907 1.00 76.69 103 GLY A C 1
ATOM 770 O O . GLY A 1 103 ? -8.038 3.710 4.025 1.00 76.69 103 GLY A O 1
ATOM 771 N N . ALA A 1 104 ? -7.926 2.123 5.601 1.00 83.81 104 ALA A N 1
ATOM 772 C CA . ALA A 1 104 ? -6.543 1.715 5.332 1.00 83.81 104 ALA A CA 1
ATOM 773 C C . ALA A 1 104 ? -6.411 0.800 4.100 1.00 83.81 104 ALA A C 1
ATOM 775 O O . ALA A 1 104 ? -5.335 0.682 3.520 1.00 83.81 104 ALA A O 1
ATOM 776 N N . LEU A 1 105 ? -7.516 0.164 3.691 1.00 86.62 105 LEU A N 1
ATOM 777 C CA . LEU A 1 105 ? -7.552 -0.827 2.613 1.00 86.62 105 LEU A CA 1
ATOM 778 C C . LEU A 1 105 ? -6.928 -0.339 1.288 1.00 86.62 105 LEU A C 1
ATOM 780 O O . LEU A 1 105 ? -6.177 -1.110 0.697 1.00 86.62 105 LEU A O 1
ATOM 784 N N . PRO A 1 106 ? -7.181 0.900 0.812 1.00 89.38 106 PRO A N 1
ATOM 785 C CA . PRO A 1 106 ? -6.596 1.376 -0.438 1.00 89.38 106 PRO A CA 1
ATOM 786 C C . PRO A 1 106 ? -5.065 1.445 -0.387 1.00 89.38 106 PRO A C 1
ATOM 788 O O . PRO A 1 106 ? -4.409 1.032 -1.333 1.00 89.38 106 PRO A O 1
ATOM 791 N N . PHE A 1 107 ? -4.494 1.903 0.730 1.00 90.00 107 PHE A N 1
ATOM 792 C CA . PHE A 1 107 ? -3.043 2.024 0.903 1.00 90.00 107 PHE A CA 1
ATOM 793 C C . PHE A 1 107 ? -2.361 0.657 1.006 1.00 90.00 107 PHE A C 1
ATOM 795 O O . PHE A 1 107 ? -1.319 0.437 0.398 1.00 90.00 107 PHE A O 1
ATOM 802 N N . LEU A 1 108 ? -2.986 -0.287 1.716 1.00 90.19 108 LEU A N 1
ATOM 803 C CA . LEU A 1 108 ? -2.491 -1.662 1.802 1.00 90.19 108 LEU A CA 1
ATOM 804 C C . LEU A 1 108 ? -2.529 -2.361 0.437 1.00 90.19 108 LEU A C 1
ATOM 806 O O . LEU A 1 108 ? -1.573 -3.030 0.065 1.00 90.19 108 LEU A O 1
ATOM 810 N N . LEU A 1 109 ? -3.607 -2.178 -0.331 1.00 92.69 109 LEU A N 1
ATOM 811 C CA . LEU A 1 109 ? -3.703 -2.716 -1.690 1.00 92.69 109 LEU A CA 1
ATOM 812 C C . LEU A 1 109 ? -2.694 -2.069 -2.639 1.00 92.69 109 LEU A C 1
ATOM 814 O O . LEU A 1 109 ? -2.091 -2.774 -3.440 1.00 92.69 109 LEU A O 1
ATOM 818 N N . ALA A 1 110 ? -2.472 -0.760 -2.524 1.00 91.81 110 ALA A N 1
ATOM 819 C CA . ALA A 1 110 ? -1.448 -0.078 -3.302 1.00 91.81 110 ALA A CA 1
ATOM 820 C C . ALA A 1 110 ? -0.050 -0.642 -3.015 1.00 91.81 110 ALA A C 1
ATOM 822 O O . ALA A 1 110 ? 0.694 -0.909 -3.952 1.00 91.81 110 ALA A O 1
ATOM 823 N N . ALA A 1 111 ? 0.273 -0.916 -1.746 1.00 92.31 111 ALA A N 1
ATOM 824 C CA . ALA A 1 111 ? 1.532 -1.557 -1.373 1.00 92.31 111 ALA A CA 1
ATOM 825 C C . ALA A 1 111 ? 1.688 -2.951 -2.001 1.00 92.31 111 ALA A C 1
ATOM 827 O O . ALA A 1 111 ? 2.748 -3.267 -2.532 1.00 92.31 111 ALA A O 1
ATOM 828 N N . VAL A 1 112 ? 0.625 -3.767 -1.996 1.00 94.56 112 VAL A N 1
ATOM 829 C CA . VAL A 1 112 ? 0.629 -5.087 -2.653 1.00 94.56 112 VAL A CA 1
ATOM 830 C C . VAL A 1 112 ? 0.913 -4.958 -4.149 1.00 94.56 112 VAL A C 1
ATOM 832 O O . VAL A 1 112 ? 1.714 -5.720 -4.680 1.00 94.56 112 VAL A O 1
ATOM 835 N N . VAL A 1 113 ? 0.298 -3.987 -4.827 1.00 93.69 113 VAL A N 1
ATOM 836 C CA . VAL A 1 113 ? 0.534 -3.738 -6.257 1.00 93.69 113 VAL A CA 1
ATOM 837 C C . VAL A 1 113 ? 1.977 -3.293 -6.516 1.00 93.69 113 VAL A C 1
ATOM 839 O O . VAL A 1 113 ? 2.598 -3.804 -7.444 1.00 93.69 113 VAL A O 1
ATOM 842 N N . CYS A 1 114 ? 2.542 -2.413 -5.682 1.00 92.50 114 CYS A N 1
ATOM 843 C CA . CYS A 1 114 ? 3.947 -2.013 -5.796 1.00 92.50 114 CYS A CA 1
ATOM 844 C C . CYS A 1 114 ? 4.898 -3.201 -5.610 1.00 92.50 114 CYS A C 1
ATOM 846 O O . CYS A 1 114 ? 5.804 -3.380 -6.415 1.00 92.50 114 CYS A O 1
ATOM 848 N N . PHE A 1 115 ? 4.674 -4.051 -4.602 1.00 92.25 115 PHE A N 1
ATOM 849 C CA . PHE A 1 115 ? 5.506 -5.239 -4.390 1.00 92.25 115 PHE A CA 1
ATOM 850 C C . PHE A 1 115 ? 5.331 -6.292 -5.484 1.00 92.25 115 PHE A C 1
ATOM 852 O O . PHE A 1 115 ? 6.290 -6.981 -5.817 1.00 92.25 115 PHE A O 1
ATOM 859 N N . ALA A 1 116 ? 4.139 -6.407 -6.072 1.00 92.44 116 ALA A N 1
ATOM 860 C CA . ALA A 1 116 ? 3.938 -7.244 -7.248 1.00 92.44 116 ALA A CA 1
ATOM 861 C C . ALA A 1 116 ? 4.731 -6.705 -8.448 1.00 92.44 116 ALA A C 1
ATOM 863 O O . ALA A 1 116 ? 5.400 -7.480 -9.119 1.00 92.44 116 ALA A O 1
ATOM 864 N N . GLY A 1 117 ? 4.711 -5.389 -8.685 1.00 88.94 117 GLY A N 1
ATOM 865 C CA . GLY A 1 117 ? 5.513 -4.758 -9.736 1.00 88.94 117 GLY A CA 1
ATOM 866 C C . GLY A 1 117 ? 7.018 -4.915 -9.517 1.00 88.94 117 GLY A C 1
ATOM 867 O O . GLY A 1 117 ? 7.720 -5.270 -10.453 1.00 88.94 117 GLY A O 1
ATOM 868 N N . PHE A 1 118 ? 7.485 -4.754 -8.277 1.00 91.12 118 PHE A N 1
ATOM 869 C CA . PHE A 1 118 ? 8.864 -5.046 -7.874 1.00 91.12 118 PHE A CA 1
ATOM 870 C C . PHE A 1 118 ? 9.246 -6.514 -8.117 1.00 91.12 118 PHE A C 1
ATOM 872 O O . PHE A 1 118 ? 10.298 -6.824 -8.660 1.00 91.12 118 PHE A O 1
ATOM 879 N N . GLY A 1 119 ? 8.374 -7.448 -7.728 1.00 90.56 119 GLY A N 1
ATOM 880 C CA . GLY A 1 119 ? 8.616 -8.872 -7.947 1.00 90.56 119 GLY A CA 1
ATOM 881 C C . GLY A 1 119 ? 8.681 -9.231 -9.431 1.00 90.56 119 GLY A C 1
ATOM 882 O O . GLY A 1 119 ? 9.466 -10.090 -9.809 1.00 90.56 119 GLY A O 1
ATOM 883 N N . VAL A 1 120 ? 7.879 -8.571 -10.271 1.00 90.06 120 VAL A N 1
ATOM 884 C CA . VAL A 1 120 ? 7.926 -8.742 -11.729 1.00 90.06 120 VAL A CA 1
ATOM 885 C C . VAL A 1 120 ? 9.193 -8.130 -12.321 1.00 90.06 120 VAL A C 1
ATOM 887 O O . VAL A 1 120 ? 9.770 -8.752 -13.205 1.00 90.06 120 VAL A O 1
ATOM 890 N N . SER A 1 121 ? 9.647 -6.964 -11.850 1.00 87.44 121 SER A N 1
ATOM 891 C CA . SER A 1 121 ? 10.875 -6.350 -12.369 1.00 87.44 121 SER A CA 1
ATOM 892 C C . SER A 1 121 ? 12.114 -7.190 -12.072 1.00 87.44 121 SER A C 1
ATOM 894 O O . SER A 1 121 ? 12.926 -7.348 -12.965 1.00 87.44 121 SER A O 1
ATOM 896 N N . LEU A 1 122 ? 12.184 -7.847 -10.908 1.00 87.69 122 LEU A N 1
ATOM 897 C CA . LEU A 1 122 ? 13.281 -8.774 -10.583 1.00 87.69 122 LEU A CA 1
ATOM 898 C C . LEU A 1 122 ? 13.346 -10.014 -11.497 1.00 87.69 122 LEU A C 1
ATOM 900 O O . LEU A 1 122 ? 14.330 -10.754 -11.468 1.00 87.69 122 LEU A O 1
ATOM 904 N N . LEU A 1 123 ? 12.266 -10.309 -12.226 1.00 87.25 123 LEU A N 1
ATOM 905 C CA . LEU A 1 123 ? 12.165 -11.458 -13.129 1.00 87.25 123 LEU A CA 1
ATOM 906 C C . LEU A 1 123 ? 12.400 -11.090 -14.601 1.00 87.25 123 LEU A C 1
ATOM 908 O O . LEU A 1 123 ? 12.440 -12.002 -15.432 1.00 87.25 123 LEU A O 1
ATOM 912 N N . LEU A 1 124 ? 12.488 -9.798 -14.924 1.00 77.94 124 LEU A N 1
ATOM 913 C CA . LEU A 1 124 ? 12.685 -9.263 -16.274 1.00 77.94 124 LEU A CA 1
ATOM 914 C C . LEU A 1 124 ? 14.139 -8.833 -16.475 1.00 77.94 124 LEU A C 1
ATOM 916 O O . LEU A 1 124 ? 14.631 -9.053 -17.605 1.00 77.94 124 LEU A O 1
#

Foldseek 3Di:
DPVLVVLLVLLLVLLVVQLVVLVCCVPPVVVDDSLVSLLVLLVVLQVQLVCLLQVPDDDPPPDPDDDPPDPVSVVVVVVVVVVVVVVVVVCVVVCVVVSGPSNSSSSNSSSVSSVVSSVVVVVD